Protein AF-A0A0P4WKD7-F1 (afdb_monomer_lite)

InterPro domains:
  IPR000698 Arrestin [PTHR11792] (2-119)
  IPR014752 Arrestin-like, C-terminal domain superfamily [G3DSA:2.60.40.640] (1-131)
  IPR014756 Immunoglobulin E-set [SSF81296] (16-134)

Foldseek 3Di:
DDPDDDDDDQWDDDDCPCPPQDPPHDDDDDDDIDRWLVSCLVPPDFAWPDDSQFPPITGDWADDDDPPDDLVPDDDDGDWDWDKDWDQPDDPPGIDIDIDTDTDDDPDPVPPDPPPPPDDDDDDDFDPVCVRNVNTDDDD

pLDDT: mean 85.8, std 13.16, range [45.22, 97.56]

Structure (mmCIF, N/CA/C/O backbone):
data_AF-A0A0P4WKD7-F1
#
_entry.id   AF-A0A0P4WKD7-F1
#
loop_
_atom_site.group_PDB
_atom_site.id
_atom_site.type_symbol
_atom_site.label_atom_id
_atom_site.label_alt_id
_atom_site.label_comp_id
_atom_site.label_asym_id
_atom_site.label_entity_id
_atom_site.label_seq_id
_atom_site.pdbx_PDB_ins_code
_atom_site.Cartn_x
_atom_site.Cartn_y
_atom_site.Cartn_z
_atom_site.occupancy
_atom_site.B_iso_or_equiv
_atom_site.auth_seq_id
_atom_site.auth_comp_id
_atom_site.auth_asym_id
_atom_site.auth_atom_id
_atom_site.pdbx_PDB_model_num
ATOM 1 N N . MET A 1 1 ? -20.086 18.790 1.381 1.00 47.69 1 MET A N 1
ATOM 2 C CA . MET A 1 1 ? -19.138 17.706 1.715 1.00 47.69 1 MET A CA 1
ATOM 3 C C . MET A 1 1 ? -17.869 17.948 0.919 1.00 47.69 1 MET A C 1
ATOM 5 O O . MET A 1 1 ? -17.944 17.968 -0.301 1.00 47.69 1 MET A O 1
ATOM 9 N N . THR A 1 2 ? -16.739 18.230 1.564 1.00 54.22 2 THR A N 1
ATOM 10 C CA . THR A 1 2 ? -15.458 18.396 0.860 1.00 54.22 2 THR A CA 1
ATOM 11 C C . THR A 1 2 ? -14.872 17.011 0.598 1.00 54.22 2 THR A C 1
ATOM 13 O O . THR A 1 2 ? -14.508 16.313 1.542 1.00 54.22 2 THR A O 1
ATOM 16 N N . ASN A 1 3 ? -14.826 16.589 -0.666 1.00 67.81 3 ASN A N 1
ATOM 17 C CA . ASN A 1 3 ? -14.134 15.366 -1.073 1.00 67.81 3 ASN A CA 1
ATOM 18 C C . ASN A 1 3 ? -12.623 15.654 -1.090 1.00 67.81 3 ASN A C 1
ATOM 20 O O . ASN A 1 3 ? -12.062 16.065 -2.103 1.00 67.81 3 ASN A O 1
ATOM 24 N N . SER A 1 4 ? -11.992 15.560 0.081 1.00 84.25 4 SER A N 1
ATOM 25 C CA . SER A 1 4 ? -10.557 15.800 0.239 1.00 84.25 4 SER A CA 1
ATOM 26 C C . SER A 1 4 ? -9.793 14.494 0.045 1.00 84.25 4 SER A C 1
ATOM 28 O O . SER A 1 4 ? -9.990 13.543 0.799 1.00 84.25 4 SER A O 1
ATOM 30 N N . HIS A 1 5 ? -8.897 14.456 -0.940 1.00 87.25 5 HIS A N 1
ATOM 31 C CA . HIS A 1 5 ? -8.050 13.299 -1.217 1.00 87.25 5 HIS A CA 1
ATOM 32 C C . HIS A 1 5 ? -6.649 13.494 -0.621 1.00 87.25 5 HIS A C 1
ATOM 34 O O . HIS A 1 5 ? -5.975 14.485 -0.909 1.00 87.25 5 HIS A O 1
ATOM 40 N N . PHE A 1 6 ? -6.188 12.530 0.178 1.00 91.06 6 PHE A N 1
ATOM 41 C CA . PHE A 1 6 ? -4.847 12.521 0.762 1.00 91.06 6 PHE A CA 1
ATOM 42 C C . PHE A 1 6 ? -4.062 11.322 0.233 1.00 91.06 6 PHE A C 1
ATOM 44 O O . PHE A 1 6 ? -4.519 10.189 0.328 1.00 91.06 6 PHE A O 1
ATOM 51 N N . SER A 1 7 ? -2.856 11.565 -0.284 1.00 93.81 7 SER A N 1
ATOM 52 C CA . SER A 1 7 ? -1.936 10.504 -0.701 1.00 93.81 7 SER A CA 1
ATOM 53 C C . SER A 1 7 ? -0.629 10.614 0.074 1.00 93.81 7 SER A C 1
ATOM 55 O O . SER A 1 7 ? -0.042 11.694 0.181 1.00 93.81 7 SER A O 1
ATOM 57 N N . ARG A 1 8 ? -0.184 9.495 0.652 1.00 95.12 8 ARG A N 1
ATOM 58 C CA . ARG A 1 8 ? 1.067 9.383 1.406 1.00 95.12 8 ARG A CA 1
ATOM 59 C C . ARG A 1 8 ? 1.758 8.077 1.036 1.00 95.12 8 ARG A C 1
ATOM 61 O O . ARG A 1 8 ? 1.156 7.012 1.071 1.00 95.12 8 ARG A O 1
ATOM 68 N N . VAL A 1 9 ? 3.046 8.162 0.725 1.00 95.62 9 VAL A N 1
ATOM 69 C CA . VAL A 1 9 ? 3.901 6.987 0.506 1.00 95.62 9 VAL A CA 1
ATOM 70 C C . VAL A 1 9 ? 4.111 6.302 1.845 1.00 95.62 9 VAL A C 1
ATOM 72 O O . VAL A 1 9 ? 4.760 6.915 2.671 1.00 95.62 9 VAL A O 1
ATOM 75 N N . VAL A 1 10 ? 3.600 5.097 2.093 1.00 96.38 10 VAL A N 1
ATOM 76 C CA . VAL A 1 10 ? 3.768 4.387 3.387 1.00 96.38 10 VAL A CA 1
ATOM 77 C C . VAL A 1 10 ? 5.016 3.497 3.448 1.00 96.38 10 VAL A C 1
ATOM 79 O O . VAL A 1 10 ? 5.457 3.116 4.527 1.00 96.38 10 VAL A O 1
ATOM 82 N N . SER A 1 11 ? 5.602 3.169 2.301 1.00 96.19 11 SER A N 1
ATOM 83 C CA . SER A 1 11 ? 6.862 2.435 2.181 1.00 96.19 11 SER A CA 1
ATOM 84 C C . SER A 1 11 ? 7.475 2.745 0.817 1.00 96.19 11 SER A C 1
ATOM 86 O O . SER A 1 11 ? 6.740 2.981 -0.144 1.00 96.19 11 SER A O 1
ATOM 88 N N . SER A 1 12 ? 8.800 2.791 0.733 1.00 95.81 12 SER A N 1
ATOM 89 C CA . SER A 1 12 ? 9.527 3.087 -0.503 1.00 95.81 12 SER A CA 1
ATOM 90 C C . SER A 1 12 ? 10.905 2.449 -0.481 1.00 95.81 12 SER A C 1
ATOM 92 O O . SER A 1 12 ? 11.537 2.375 0.571 1.00 95.81 12 SER A O 1
ATOM 94 N N . LEU A 1 13 ? 11.384 2.059 -1.655 1.00 95.94 13 LEU A N 1
ATOM 95 C CA . LEU A 1 13 ? 12.714 1.512 -1.868 1.00 95.94 13 LEU A CA 1
ATOM 96 C C . LEU A 1 13 ? 13.237 2.044 -3.203 1.00 95.94 13 LEU A C 1
ATOM 98 O O . LEU A 1 13 ? 12.498 2.079 -4.184 1.00 95.94 13 LEU A O 1
ATOM 102 N N . GLU A 1 14 ? 14.503 2.444 -3.232 1.00 94.50 14 GLU A N 1
ATOM 103 C CA . GLU A 1 14 ? 15.214 2.856 -4.443 1.00 94.50 14 GLU A CA 1
ATOM 104 C C . GLU A 1 14 ? 16.424 1.940 -4.635 1.00 94.50 14 GLU A C 1
ATOM 106 O O . GLU A 1 14 ? 17.048 1.500 -3.668 1.00 94.50 14 GLU A O 1
ATOM 111 N N . SER A 1 15 ? 16.772 1.639 -5.885 1.00 93.56 15 SER A N 1
ATOM 112 C CA . SER A 1 15 ? 17.987 0.898 -6.197 1.00 93.56 15 SER A CA 1
ATOM 1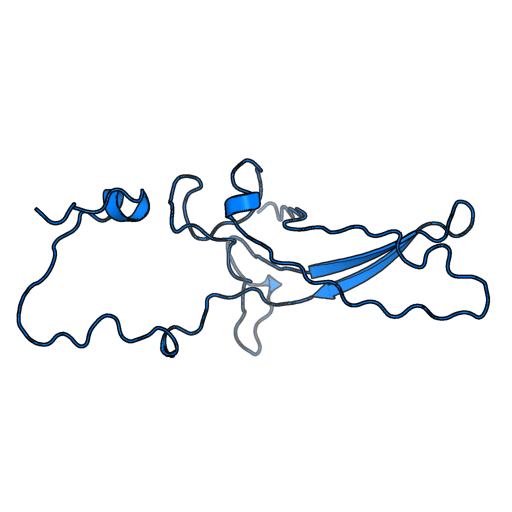13 C C . SER A 1 15 ? 18.604 1.371 -7.504 1.00 93.56 15 SER A C 1
ATOM 115 O O . SER A 1 15 ? 17.898 1.714 -8.448 1.00 93.56 15 SER A O 1
ATOM 117 N N . ARG A 1 16 ? 19.938 1.353 -7.549 1.00 92.94 16 ARG A N 1
ATOM 118 C CA . ARG A 1 16 ? 20.751 1.673 -8.733 1.00 92.94 16 ARG A CA 1
ATOM 119 C C . ARG A 1 16 ? 21.475 0.454 -9.306 1.00 92.94 16 ARG A C 1
ATOM 121 O O . ARG A 1 16 ? 22.270 0.581 -10.229 1.00 92.94 16 ARG A O 1
ATOM 128 N N . GLU A 1 17 ? 21.239 -0.719 -8.733 1.00 92.19 17 GLU A N 1
ATOM 129 C CA . GLU A 1 17 ? 21.862 -1.962 -9.180 1.00 92.19 17 GLU A CA 1
ATOM 130 C C . GLU A 1 17 ? 21.388 -2.317 -10.594 1.00 92.19 17 GLU A C 1
ATOM 132 O O . GLU A 1 17 ? 20.186 -2.327 -10.858 1.00 92.19 17 GLU A O 1
ATOM 137 N N . GLY A 1 18 ? 22.333 -2.606 -11.491 1.00 88.69 18 GLY A N 1
ATOM 138 C CA . GLY A 1 18 ? 22.045 -2.875 -12.902 1.00 88.69 18 GLY A CA 1
ATOM 139 C C . GLY A 1 18 ? 21.797 -1.623 -13.753 1.00 88.69 18 GLY A C 1
ATOM 140 O O . GLY A 1 18 ? 21.499 -1.757 -14.937 1.00 88.69 18 GLY A O 1
ATOM 141 N N . CYS A 1 19 ? 21.934 -0.417 -13.185 1.00 90.50 19 CYS A N 1
ATOM 142 C CA . CYS A 1 19 ? 21.814 0.843 -13.916 1.00 90.50 19 CYS A CA 1
ATOM 143 C C . CYS A 1 19 ? 23.196 1.438 -14.270 1.00 90.50 19 CYS A C 1
ATOM 145 O O . CYS A 1 19 ? 24.121 1.344 -13.461 1.00 90.50 19 CYS A O 1
ATOM 147 N N . PRO A 1 20 ? 23.332 2.120 -15.427 1.00 91.44 20 PRO A N 1
ATOM 148 C CA . PRO A 1 20 ? 22.293 2.341 -16.434 1.00 91.44 20 PRO A CA 1
ATOM 149 C C . PRO A 1 20 ? 22.021 1.085 -17.273 1.00 91.44 20 PRO A C 1
ATOM 151 O O . PRO A 1 20 ? 22.940 0.365 -17.659 1.00 91.44 20 PRO A O 1
ATOM 154 N N . VAL A 1 21 ? 20.749 0.852 -17.602 1.00 90.56 21 VAL A N 1
ATOM 155 C CA . VAL A 1 21 ? 20.376 -0.201 -18.554 1.00 90.56 21 VAL A CA 1
ATOM 156 C C . VAL A 1 21 ? 20.775 0.272 -19.952 1.00 90.56 21 VAL A C 1
ATOM 158 O O . VAL A 1 21 ? 20.284 1.289 -20.438 1.00 90.56 21 VAL A O 1
ATOM 161 N N . THR A 1 22 ? 21.720 -0.431 -20.575 1.00 90.62 22 THR A N 1
ATOM 162 C CA . THR A 1 22 ? 22.249 -0.074 -21.904 1.00 90.62 22 THR A CA 1
ATOM 163 C C . THR A 1 22 ? 21.193 -0.326 -22.991 1.00 90.62 22 THR A C 1
ATOM 165 O O . THR A 1 22 ? 20.417 -1.275 -22.855 1.00 90.62 22 THR A O 1
ATOM 168 N N . PRO A 1 23 ? 21.139 0.470 -24.080 1.00 90.19 23 PRO A N 1
ATOM 169 C CA . PRO A 1 23 ? 20.226 0.206 -25.190 1.00 90.19 23 PRO A CA 1
ATOM 170 C C . PRO A 1 23 ? 20.328 -1.240 -25.698 1.00 90.19 23 PRO A C 1
ATOM 172 O O . PRO A 1 23 ? 21.422 -1.738 -25.949 1.00 90.19 23 PRO A O 1
ATOM 175 N N . GLY A 1 24 ? 19.183 -1.914 -25.833 1.00 92.19 24 GLY A N 1
ATOM 176 C CA . GLY A 1 24 ? 19.104 -3.321 -26.249 1.00 92.19 24 GLY A CA 1
ATOM 177 C C . GLY A 1 24 ? 19.294 -4.352 -25.128 1.00 92.19 24 GLY A C 1
ATOM 178 O O . GLY A 1 24 ? 19.113 -5.541 -25.379 1.00 92.19 24 GLY A O 1
ATOM 179 N N . ALA A 1 25 ? 19.618 -3.932 -23.901 1.00 93.56 25 ALA A N 1
ATOM 180 C CA . ALA A 1 25 ? 19.675 -4.810 -22.734 1.00 93.56 25 ALA A CA 1
ATOM 181 C C . ALA A 1 25 ? 18.332 -4.862 -21.984 1.00 93.56 25 ALA A C 1
ATOM 183 O O . ALA A 1 25 ? 17.529 -3.934 -22.048 1.00 93.56 25 ALA A O 1
ATOM 184 N N . ASN A 1 26 ? 18.129 -5.935 -21.214 1.00 93.25 26 ASN A N 1
ATOM 185 C CA . ASN A 1 26 ? 16.979 -6.115 -20.327 1.00 93.25 26 ASN A CA 1
ATOM 186 C C . ASN A 1 26 ? 17.456 -6.247 -18.875 1.00 93.25 26 ASN A C 1
ATOM 188 O O . ASN A 1 26 ? 18.434 -6.944 -18.609 1.00 93.25 26 ASN A O 1
ATOM 192 N N . LEU A 1 27 ? 16.739 -5.631 -17.932 1.00 93.12 27 LEU A N 1
ATOM 193 C CA . LEU A 1 27 ? 16.959 -5.791 -16.492 1.00 93.12 27 LEU A CA 1
ATOM 194 C C . LEU A 1 27 ? 15.688 -6.352 -15.850 1.00 93.12 27 LEU A C 1
ATOM 196 O O . LEU A 1 27 ? 14.618 -5.765 -15.976 1.00 93.12 27 LEU A O 1
ATOM 200 N N . THR A 1 28 ? 15.811 -7.475 -15.143 1.00 94.81 28 THR A N 1
ATOM 201 C CA . THR A 1 28 ? 14.735 -8.045 -14.320 1.00 94.81 28 THR A CA 1
ATOM 202 C C . THR A 1 28 ? 15.178 -8.026 -12.868 1.00 94.81 28 THR A C 1
ATOM 204 O O . THR A 1 28 ? 16.242 -8.550 -12.543 1.00 94.81 28 THR A O 1
ATOM 207 N N . LYS A 1 29 ? 14.372 -7.419 -11.993 1.00 92.56 29 LYS A N 1
ATOM 208 C CA . LYS A 1 29 ? 14.677 -7.311 -10.568 1.00 92.56 29 LYS A CA 1
ATOM 209 C C . LYS A 1 29 ? 13.416 -7.435 -9.724 1.00 92.56 29 LYS A C 1
ATOM 211 O O . LYS A 1 29 ? 12.401 -6.811 -10.023 1.00 92.56 29 LYS A O 1
ATOM 216 N N . THR A 1 30 ? 13.520 -8.203 -8.646 1.00 95.31 30 THR A N 1
ATOM 217 C CA . THR A 1 30 ? 12.457 -8.361 -7.651 1.00 95.31 30 THR A CA 1
ATOM 218 C C . THR A 1 30 ? 12.727 -7.444 -6.467 1.00 95.31 30 THR A C 1
ATOM 220 O O . THR A 1 30 ? 13.834 -7.420 -5.930 1.00 95.31 30 THR A O 1
ATOM 223 N N . PHE A 1 31 ? 11.704 -6.708 -6.048 1.00 95.12 31 PHE A N 1
ATOM 224 C CA . PHE A 1 31 ? 11.741 -5.853 -4.868 1.00 95.12 31 PHE A CA 1
ATOM 225 C C . PHE A 1 31 ? 10.716 -6.337 -3.847 1.00 95.12 31 PHE A C 1
ATOM 227 O O . PHE A 1 31 ? 9.601 -6.701 -4.217 1.00 95.12 31 PHE A O 1
ATOM 234 N N . SER A 1 32 ? 11.081 -6.278 -2.568 1.00 95.50 32 SER A N 1
ATOM 235 C CA . SER A 1 32 ? 10.189 -6.597 -1.453 1.00 95.50 32 SER A CA 1
ATOM 236 C C . SER A 1 32 ? 9.947 -5.338 -0.631 1.00 95.50 32 SER A C 1
ATOM 238 O O . SER A 1 32 ? 10.892 -4.710 -0.156 1.00 95.50 32 SER A O 1
ATOM 240 N N . LEU A 1 33 ? 8.680 -4.966 -0.468 1.00 95.25 33 LEU A N 1
ATOM 241 C CA . LEU A 1 33 ? 8.247 -3.821 0.327 1.00 95.25 33 LEU A CA 1
ATOM 242 C C . LEU A 1 33 ? 7.226 -4.286 1.360 1.00 95.25 33 LEU A C 1
ATOM 244 O O . LEU A 1 33 ? 6.231 -4.914 1.005 1.00 95.25 33 LEU A O 1
ATOM 248 N N . THR A 1 34 ? 7.444 -3.908 2.617 1.00 95.00 34 THR A N 1
ATOM 249 C CA . THR A 1 34 ? 6.515 -4.200 3.714 1.00 95.00 34 THR A CA 1
ATOM 250 C C . THR A 1 34 ? 5.992 -2.881 4.283 1.00 95.00 34 THR A C 1
ATOM 252 O O . THR A 1 34 ? 6.737 -2.174 4.966 1.00 95.00 34 THR A O 1
ATOM 255 N N . PRO A 1 35 ? 4.748 -2.478 3.971 1.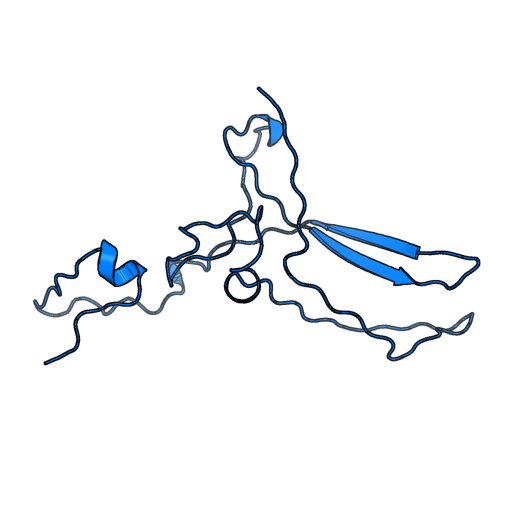00 95.38 35 PRO A N 1
ATOM 256 C CA . PRO A 1 35 ? 4.154 -1.275 4.541 1.00 95.38 35 PRO A CA 1
ATOM 257 C C . PRO A 1 35 ? 3.724 -1.543 5.989 1.00 95.38 35 PRO A C 1
ATOM 259 O O . PRO A 1 35 ? 2.855 -2.372 6.236 1.00 95.38 35 PRO A O 1
ATOM 262 N N . LEU A 1 36 ? 4.333 -0.842 6.949 1.00 93.94 36 LEU A N 1
ATOM 263 C CA . LEU A 1 36 ? 4.079 -1.019 8.384 1.00 93.94 36 LEU A CA 1
ATOM 264 C C . LEU A 1 36 ? 3.638 0.295 9.031 1.00 93.94 36 LEU A C 1
ATOM 266 O O . LEU A 1 36 ? 4.114 1.367 8.660 1.00 93.94 36 LEU A O 1
ATOM 270 N N . ALA A 1 37 ? 2.767 0.226 10.038 1.00 93.62 37 ALA A N 1
ATOM 271 C CA . ALA A 1 37 ? 2.405 1.408 10.824 1.00 93.62 37 ALA A CA 1
ATOM 272 C C . ALA A 1 37 ? 3.571 1.907 11.686 1.00 93.62 37 ALA A C 1
ATOM 274 O O . ALA A 1 37 ? 3.766 3.115 11.809 1.00 93.62 37 ALA A O 1
ATOM 275 N N . SER A 1 38 ? 4.400 0.993 12.204 1.00 91.44 38 SER A N 1
ATOM 276 C CA . SER A 1 38 ? 5.563 1.305 13.048 1.00 91.44 38 SER A CA 1
ATOM 277 C C . SER A 1 38 ? 6.555 2.261 12.379 1.00 91.44 38 SER A C 1
ATOM 279 O O . SER A 1 38 ? 7.061 3.181 13.018 1.00 91.44 38 SER A O 1
ATOM 281 N N . THR A 1 39 ? 6.774 2.123 11.070 1.00 91.31 39 THR A N 1
ATOM 282 C CA . THR A 1 39 ? 7.655 3.015 10.296 1.00 91.31 39 THR A CA 1
ATOM 283 C C . THR A 1 39 ? 7.001 4.355 9.939 1.00 91.31 39 THR A C 1
ATOM 285 O O . THR A 1 39 ? 7.664 5.257 9.427 1.00 91.31 39 THR A O 1
ATOM 288 N N . ASN A 1 40 ? 5.708 4.518 10.228 1.00 91.56 40 ASN A N 1
ATOM 289 C CA . ASN A 1 40 ? 4.892 5.667 9.846 1.00 91.56 40 ASN A CA 1
ATOM 290 C C . ASN A 1 40 ? 4.312 6.455 11.036 1.00 91.56 40 ASN A C 1
ATOM 292 O O . ASN A 1 40 ? 3.658 7.469 10.808 1.00 91.56 40 ASN A O 1
ATOM 296 N N . GLN A 1 41 ? 4.598 6.074 12.286 1.00 86.25 41 GLN A N 1
ATOM 297 C CA . GLN A 1 41 ? 4.012 6.682 13.498 1.00 86.25 41 GLN A CA 1
ATOM 298 C C . GLN A 1 41 ? 4.200 8.205 13.604 1.00 86.25 41 GLN A C 1
ATOM 300 O O . GLN A 1 41 ? 3.339 8.913 14.115 1.00 86.25 41 GLN A O 1
ATOM 305 N N . LYS A 1 42 ? 5.323 8.735 13.103 1.00 85.81 42 LYS A N 1
ATOM 306 C CA . LYS A 1 42 ? 5.645 10.176 13.163 1.00 85.81 42 LYS A CA 1
ATOM 307 C C . LYS A 1 42 ? 5.044 10.988 12.011 1.00 85.81 42 LYS A C 1
ATOM 309 O O . LYS A 1 42 ? 5.315 12.182 11.894 1.00 85.81 42 LYS A O 1
ATOM 314 N N . ARG A 1 43 ? 4.294 10.353 11.107 1.00 88.81 43 ARG A N 1
ATOM 315 C CA . ARG A 1 43 ? 3.807 10.978 9.877 1.00 88.81 43 ARG A CA 1
ATOM 316 C C . ARG A 1 43 ? 2.314 11.239 9.960 1.00 88.81 43 ARG A C 1
ATOM 318 O O . ARG A 1 43 ? 1.513 10.345 10.191 1.00 88.81 43 ARG A O 1
ATOM 325 N N . PHE A 1 44 ? 1.946 12.484 9.693 1.00 89.81 44 PHE A N 1
ATOM 326 C CA . PHE A 1 44 ? 0.555 12.918 9.692 1.00 89.81 44 PHE A CA 1
ATOM 327 C C . PHE A 1 44 ? -0.162 12.563 8.384 1.00 89.81 44 PHE A C 1
ATOM 329 O O . PHE A 1 44 ? 0.456 12.505 7.316 1.00 89.81 44 PHE A O 1
ATOM 336 N N . GLY A 1 45 ? -1.485 12.401 8.466 1.00 90.88 45 GLY A N 1
ATOM 337 C CA . GLY A 1 45 ? -2.349 12.182 7.302 1.00 90.88 45 GLY A CA 1
ATOM 338 C C . GLY A 1 45 ? -2.251 10.779 6.700 1.00 90.88 45 GLY A C 1
ATOM 339 O O . GLY A 1 45 ? -2.497 10.619 5.508 1.00 90.88 45 GLY A O 1
ATOM 340 N N . ILE A 1 46 ? -1.855 9.786 7.499 1.00 94.38 46 ILE A N 1
ATOM 341 C CA . ILE A 1 46 ? -1.907 8.363 7.150 1.00 94.38 46 ILE A CA 1
ATOM 342 C C . ILE A 1 46 ? -3.092 7.751 7.895 1.00 94.38 46 ILE A C 1
ATOM 344 O O . ILE A 1 46 ? -3.252 7.981 9.092 1.00 94.38 46 ILE A O 1
ATOM 348 N N . ALA A 1 47 ? -3.927 6.998 7.183 1.00 95.31 47 ALA A N 1
ATOM 349 C CA . ALA A 1 47 ? -5.054 6.304 7.787 1.00 95.31 47 ALA A CA 1
ATOM 350 C C . ALA A 1 47 ? -4.562 5.094 8.599 1.00 95.31 47 ALA A C 1
ATOM 352 O O . ALA A 1 47 ? -3.822 4.254 8.077 1.00 95.31 47 ALA A O 1
ATOM 353 N N . LEU A 1 48 ? -4.996 5.015 9.856 1.00 95.94 48 LEU A N 1
ATOM 354 C CA . LEU A 1 48 ? -4.754 3.906 10.782 1.00 95.94 48 LEU A CA 1
ATOM 355 C C . LEU A 1 48 ? -6.092 3.265 11.174 1.00 95.94 48 LEU A C 1
ATOM 357 O O . LEU A 1 48 ? -7.139 3.905 11.060 1.00 95.94 48 LEU A O 1
ATOM 361 N N . ASP A 1 49 ? -6.061 2.017 11.629 1.00 94.31 49 ASP A N 1
ATOM 362 C CA . ASP A 1 49 ? -7.224 1.319 12.204 1.00 94.31 49 ASP A CA 1
ATOM 363 C C . ASP A 1 49 ? -7.398 1.549 13.722 1.00 94.31 49 ASP A C 1
ATOM 365 O O . ASP A 1 49 ? -8.443 1.215 14.283 1.00 94.31 49 ASP A O 1
ATOM 369 N N . GLY A 1 50 ? -6.405 2.165 14.368 1.00 92.75 50 GLY A N 1
ATOM 370 C CA . GLY A 1 50 ? -6.385 2.531 15.782 1.00 92.75 50 GLY A CA 1
ATOM 371 C C . GLY A 1 50 ? -5.851 3.946 16.015 1.00 92.75 50 GLY A C 1
ATOM 372 O O . GLY A 1 50 ? -5.691 4.743 15.084 1.00 92.75 50 GLY A O 1
ATOM 373 N N . GLN A 1 51 ? -5.582 4.291 17.275 1.00 90.38 51 GLN A N 1
ATOM 374 C CA . GLN A 1 51 ? -4.965 5.577 17.606 1.00 90.38 51 GLN A CA 1
ATOM 375 C C . GLN A 1 51 ? -3.448 5.514 17.409 1.00 90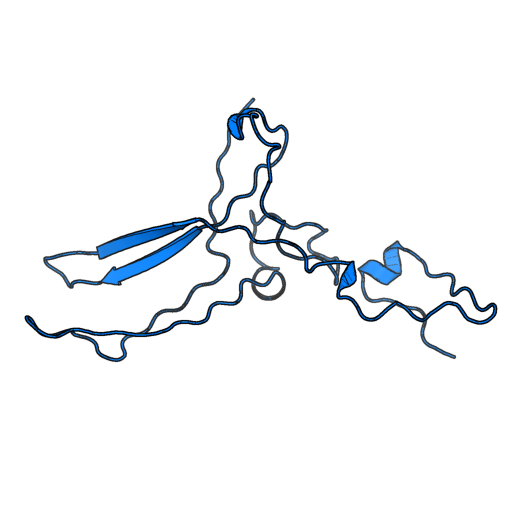.38 51 GLN A C 1
ATOM 377 O O . GLN A 1 51 ? -2.830 4.474 17.581 1.00 90.38 51 GLN A O 1
ATOM 382 N N . VAL A 1 52 ? -2.814 6.657 17.130 1.00 89.50 52 VAL A N 1
ATOM 383 C CA . VAL A 1 52 ? -1.349 6.741 16.927 1.00 89.50 52 VAL A CA 1
ATOM 384 C C . VAL A 1 52 ? -0.545 6.220 18.131 1.00 89.50 52 VAL A C 1
ATOM 386 O O . VAL A 1 52 ? 0.589 5.782 17.967 1.00 89.50 52 VAL A O 1
ATOM 389 N N . LYS A 1 53 ? -1.121 6.285 19.337 1.00 87.56 53 LYS A N 1
ATOM 390 C CA . LYS A 1 53 ? -0.508 5.818 20.590 1.00 87.56 53 LYS A CA 1
ATOM 391 C C . LYS A 1 53 ? -0.798 4.351 20.922 1.00 87.56 53 LYS A C 1
ATOM 393 O O . LYS A 1 53 ? -0.228 3.852 21.887 1.00 87.56 53 LYS A O 1
ATOM 398 N N . ASP A 1 54 ? -1.714 3.713 20.199 1.00 89.50 54 ASP A N 1
ATOM 399 C CA . ASP A 1 54 ? -2.075 2.323 20.453 1.00 89.50 54 ASP A CA 1
ATOM 400 C C . ASP A 1 54 ? -0.952 1.430 19.896 1.00 89.50 54 ASP A C 1
ATOM 402 O O . ASP A 1 54 ? -0.474 1.631 18.777 1.00 89.50 54 ASP A O 1
ATOM 406 N N . GLN A 1 55 ? -0.494 0.462 20.689 1.00 87.81 55 GLN A N 1
ATOM 407 C CA . GLN A 1 55 ? 0.588 -0.452 20.317 1.00 87.81 55 GLN A CA 1
ATOM 408 C C . GLN A 1 55 ? 0.155 -1.412 19.200 1.00 87.81 55 GLN A C 1
ATOM 410 O O . GLN A 1 55 ? 0.974 -1.810 18.371 1.00 87.81 55 GLN A O 1
ATOM 415 N N . ASP A 1 56 ? -1.128 -1.768 19.177 1.00 88.00 56 ASP A N 1
ATOM 416 C CA . ASP A 1 56 ? -1.752 -2.667 18.211 1.00 88.00 56 ASP A CA 1
ATOM 417 C C . ASP A 1 56 ? -2.275 -1.951 16.954 1.00 88.00 56 ASP A C 1
ATOM 419 O O . ASP A 1 56 ? -2.803 -2.614 16.059 1.00 88.00 56 ASP A O 1
ATOM 423 N N . ALA A 1 57 ? -2.098 -0.628 16.841 1.00 92.50 57 ALA A N 1
ATOM 424 C CA . ALA A 1 57 ? -2.517 0.123 15.662 1.00 92.50 57 ALA A CA 1
ATOM 425 C C . ALA A 1 57 ? -1.687 -0.231 14.419 1.00 92.50 57 ALA A C 1
ATOM 427 O O . ALA A 1 57 ? -0.453 -0.174 14.405 1.00 92.50 57 ALA A O 1
ATOM 428 N N . ASN A 1 58 ? -2.390 -0.500 13.323 1.00 95.44 58 ASN A N 1
ATOM 429 C CA . ASN A 1 58 ? -1.847 -0.773 12.004 1.00 95.44 58 ASN A CA 1
ATOM 430 C C . ASN A 1 58 ? -2.299 0.277 10.979 1.00 95.44 58 ASN A C 1
ATOM 432 O O . ASN A 1 58 ? -3.057 1.208 11.257 1.00 95.44 58 ASN A O 1
ATOM 436 N N . LEU A 1 59 ? -1.790 0.139 9.752 1.00 96.94 59 LEU A N 1
ATOM 437 C CA . LEU A 1 59 ? -2.311 0.887 8.614 1.00 96.94 59 LEU A CA 1
ATOM 438 C C . LEU A 1 59 ? -3.762 0.459 8.374 1.00 96.94 59 LEU A C 1
ATOM 440 O O . LEU A 1 59 ? -4.071 -0.732 8.420 1.00 96.94 59 LEU A O 1
ATOM 444 N N . ALA A 1 60 ? -4.638 1.418 8.083 1.00 96.94 60 ALA A N 1
ATOM 445 C CA . ALA A 1 60 ? -6.033 1.112 7.803 1.00 96.94 60 ALA A CA 1
ATOM 446 C C . ALA A 1 60 ? -6.151 0.106 6.645 1.00 96.94 60 ALA A C 1
ATOM 448 O O . ALA A 1 60 ? -5.494 0.233 5.613 1.00 96.94 60 ALA A O 1
ATOM 449 N N . SER A 1 61 ? -7.014 -0.897 6.792 1.00 96.44 61 SER A N 1
ATOM 450 C CA . SER A 1 61 ? -7.294 -1.820 5.690 1.00 96.44 61 SER A CA 1
ATOM 451 C C . SER A 1 61 ? -7.947 -1.087 4.513 1.00 96.44 61 SER A C 1
ATOM 453 O O . SER A 1 61 ? -8.590 -0.049 4.667 1.00 96.44 61 SER A O 1
ATOM 455 N N . SER A 1 62 ? -7.792 -1.641 3.315 1.00 95.75 62 SER A N 1
ATOM 456 C CA . SER A 1 62 ? -8.421 -1.098 2.114 1.00 95.75 62 SER A CA 1
ATOM 457 C C . SER A 1 62 ? -9.937 -1.151 2.233 1.00 95.75 62 SER A C 1
ATOM 459 O O . SER A 1 62 ? -10.498 -2.181 2.601 1.00 95.75 62 SER A O 1
ATOM 461 N N . THR A 1 63 ? -10.620 -0.083 1.832 1.00 93.94 63 THR A N 1
ATOM 462 C CA . THR A 1 63 ? -12.080 -0.091 1.774 1.00 93.94 63 THR A CA 1
ATOM 463 C C . THR A 1 63 ? -12.532 -1.079 0.695 1.00 93.94 63 THR A C 1
ATOM 465 O O . THR A 1 63 ? -12.085 -1.033 -0.462 1.00 93.94 63 THR A O 1
ATOM 468 N N . VAL A 1 64 ? -13.403 -2.008 1.085 1.00 91.12 64 VAL A N 1
ATOM 469 C CA . VAL A 1 64 ? -14.037 -2.986 0.198 1.00 91.12 64 VAL A CA 1
ATOM 470 C C . VAL A 1 64 ? -15.512 -2.636 0.101 1.00 91.12 64 VAL A C 1
ATOM 472 O O . VAL A 1 64 ? -16.172 -2.399 1.109 1.00 91.12 64 VAL A O 1
ATOM 475 N N . VAL A 1 65 ? -16.023 -2.588 -1.123 1.00 87.25 65 VAL A N 1
ATOM 476 C CA . VAL A 1 65 ? -17.428 -2.301 -1.405 1.00 87.25 65 VAL A CA 1
ATOM 477 C C . VAL A 1 65 ? -18.085 -3.581 -1.902 1.00 87.25 65 VAL A C 1
ATOM 479 O O . VAL A 1 65 ? -17.465 -4.356 -2.630 1.00 87.25 65 VAL A O 1
ATOM 482 N N . ALA A 1 66 ? -19.316 -3.832 -1.452 1.00 85.56 66 ALA A N 1
ATOM 483 C CA . ALA A 1 66 ? -20.059 -5.028 -1.830 1.00 85.56 66 ALA A CA 1
ATOM 484 C C . ALA A 1 66 ? -20.232 -5.116 -3.354 1.00 85.56 66 ALA A C 1
ATOM 486 O O . ALA A 1 66 ? -20.330 -4.095 -4.040 1.00 85.56 66 ALA A O 1
ATOM 487 N N . ALA A 1 67 ? -20.305 -6.343 -3.871 1.00 84.69 67 ALA A N 1
ATOM 488 C CA . ALA A 1 67 ? -20.513 -6.582 -5.292 1.00 84.69 67 ALA A CA 1
ATOM 489 C C . ALA A 1 67 ? -21.745 -5.815 -5.809 1.00 84.69 67 ALA A C 1
ATOM 491 O O . ALA A 1 67 ? -22.793 -5.790 -5.164 1.00 84.69 67 ALA A O 1
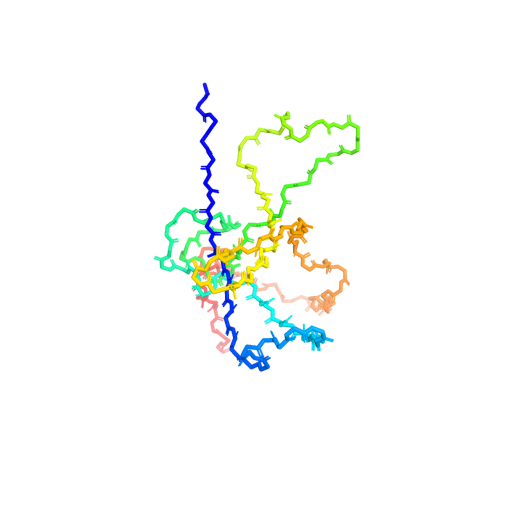ATOM 492 N N . GLY A 1 68 ? -21.598 -5.165 -6.966 1.00 83.50 68 GLY A N 1
ATOM 493 C CA . GLY A 1 68 ? -22.664 -4.375 -7.588 1.00 83.50 68 GLY A CA 1
ATOM 494 C C . GLY A 1 68 ? -22.881 -2.977 -6.998 1.00 83.50 68 GLY A C 1
ATOM 495 O O . GLY A 1 68 ? -23.756 -2.266 -7.482 1.00 83.50 68 GLY A O 1
ATOM 496 N N . LYS A 1 69 ? -22.101 -2.553 -5.993 1.00 86.88 69 LYS A N 1
ATOM 497 C CA . LYS A 1 69 ? -22.144 -1.181 -5.460 1.00 86.88 69 LYS A CA 1
ATOM 498 C C . LYS A 1 69 ? -20.957 -0.349 -5.944 1.00 86.88 69 LYS A C 1
ATOM 500 O O . LYS A 1 69 ? -19.854 -0.866 -6.123 1.00 86.88 69 LYS A O 1
ATOM 505 N N . ASN A 1 70 ? -21.180 0.949 -6.139 1.00 83.19 70 ASN A N 1
ATOM 506 C CA . ASN A 1 70 ? -20.137 1.874 -6.565 1.00 83.19 70 ASN A CA 1
ATOM 507 C C . ASN A 1 70 ? -19.253 2.249 -5.359 1.00 83.19 70 ASN A C 1
ATOM 509 O O . ASN A 1 70 ? -19.787 2.661 -4.329 1.00 83.19 70 ASN A O 1
ATOM 513 N N . PRO A 1 71 ? -17.913 2.140 -5.439 1.00 77.25 71 PRO A N 1
ATOM 514 C CA . PRO A 1 71 ? -17.028 2.576 -4.357 1.00 77.25 71 PRO A CA 1
ATOM 515 C C . PRO A 1 71 ? -17.156 4.065 -4.025 1.00 77.25 71 PRO A C 1
ATOM 517 O O . PRO A 1 71 ? -16.880 4.452 -2.894 1.00 77.25 71 PRO A O 1
ATOM 520 N N . ASN A 1 72 ? -17.621 4.879 -4.975 1.00 79.75 72 ASN A N 1
ATOM 521 C CA . ASN A 1 72 ? -17.888 6.298 -4.750 1.00 79.75 72 ASN A CA 1
ATOM 522 C C . ASN A 1 72 ? -19.109 6.558 -3.851 1.00 79.75 72 ASN A C 1
ATOM 524 O O . ASN A 1 72 ? -19.238 7.661 -3.327 1.00 79.75 72 ASN A O 1
ATOM 528 N N . ASP A 1 73 ? -19.964 5.554 -3.636 1.00 85.12 73 ASP A N 1
ATOM 529 C CA . ASP A 1 73 ? -21.116 5.648 -2.730 1.00 85.12 73 ASP A CA 1
ATOM 530 C C . ASP A 1 73 ? -20.728 5.309 -1.278 1.00 85.12 73 ASP A C 1
ATOM 532 O O . ASP A 1 73 ? -21.563 5.362 -0.372 1.00 85.12 73 ASP A O 1
ATOM 536 N N . ALA A 1 74 ? -19.468 4.924 -1.037 1.00 83.81 74 ALA A N 1
ATOM 537 C CA . ALA A 1 74 ? -18.973 4.673 0.307 1.00 83.81 74 ALA A CA 1
ATOM 538 C C . ALA A 1 74 ? -18.924 5.981 1.114 1.00 83.81 74 ALA A C 1
ATOM 540 O O . ALA A 1 74 ? -18.439 7.012 0.647 1.00 83.81 74 ALA A O 1
ATOM 541 N N . LEU A 1 75 ? -19.410 5.926 2.354 1.00 84.25 75 LEU A N 1
ATOM 542 C CA . LEU A 1 75 ? -19.389 7.053 3.285 1.00 84.25 75 LEU A CA 1
ATOM 543 C C . LEU A 1 75 ? -18.194 6.943 4.241 1.00 84.25 75 LEU A C 1
ATOM 545 O O . LEU A 1 75 ? -17.757 5.846 4.586 1.00 84.25 75 LEU A O 1
ATOM 549 N N . GLY A 1 76 ? -17.706 8.090 4.714 1.00 90.25 76 GLY A N 1
ATOM 550 C CA . GLY A 1 76 ? -16.586 8.170 5.652 1.00 90.25 76 GLY A CA 1
ATOM 551 C C . GLY A 1 76 ? -15.229 8.272 4.955 1.00 90.25 76 GLY A C 1
ATOM 552 O O . GLY A 1 76 ? -15.091 8.967 3.950 1.00 90.25 76 GLY A O 1
ATOM 553 N N . ILE A 1 77 ? -14.212 7.624 5.527 1.00 91.69 77 ILE A N 1
ATOM 554 C CA . ILE A 1 77 ? -12.847 7.627 4.989 1.00 91.69 77 ILE A CA 1
ATOM 555 C C . ILE A 1 77 ? -12.685 6.425 4.060 1.00 91.69 77 ILE A C 1
ATOM 557 O O . ILE A 1 77 ? -12.788 5.277 4.492 1.00 91.69 77 ILE A O 1
ATOM 561 N N . ILE A 1 78 ? -12.404 6.699 2.788 1.00 92.44 78 ILE A N 1
ATOM 562 C CA . ILE A 1 78 ? -12.126 5.675 1.781 1.00 92.44 78 ILE A CA 1
ATOM 563 C C . ILE A 1 78 ? -10.611 5.501 1.681 1.00 92.44 78 ILE A C 1
ATOM 565 O O . ILE A 1 78 ? -9.888 6.452 1.387 1.00 92.44 78 ILE A O 1
ATOM 569 N N . VAL A 1 79 ? -10.131 4.283 1.923 1.00 94.69 79 VAL A N 1
ATOM 570 C CA . VAL A 1 79 ? -8.705 3.943 1.920 1.00 94.69 79 VAL A CA 1
ATOM 571 C C . VAL A 1 79 ? -8.401 3.019 0.745 1.00 94.69 79 VAL A C 1
ATOM 573 O O . VAL A 1 79 ? -9.011 1.959 0.581 1.00 94.69 79 VAL A O 1
ATOM 576 N N . SER A 1 80 ? -7.421 3.403 -0.068 1.00 94.75 80 SER A N 1
ATOM 577 C CA . SER A 1 80 ? -6.926 2.622 -1.203 1.00 94.75 80 SER A CA 1
ATOM 578 C C . SER A 1 80 ? -5.405 2.645 -1.251 1.00 94.75 80 SER A C 1
ATOM 580 O O . SER A 1 80 ? -4.797 3.676 -0.966 1.00 94.75 80 SER A O 1
ATOM 582 N N . TYR A 1 81 ? -4.803 1.534 -1.673 1.00 96.88 81 TYR A N 1
ATOM 583 C CA . TYR A 1 81 ? -3.358 1.405 -1.827 1.00 96.88 81 TYR A CA 1
ATOM 584 C C . TYR A 1 81 ? -2.976 1.160 -3.287 1.00 96.88 81 TYR A C 1
ATOM 586 O O . TYR A 1 81 ? -3.662 0.448 -4.023 1.00 96.88 81 TYR A O 1
ATOM 594 N N . SER A 1 82 ? -1.846 1.735 -3.686 1.00 97.06 82 SER A N 1
ATOM 595 C CA . SER A 1 82 ? -1.222 1.526 -4.990 1.00 97.06 82 SER A CA 1
ATOM 596 C C . SER A 1 82 ? 0.282 1.362 -4.819 1.00 97.06 82 SER A C 1
ATOM 598 O O . SER A 1 82 ? 0.923 2.164 -4.136 1.00 97.06 82 SER A O 1
ATOM 600 N N . LEU A 1 83 ? 0.853 0.347 -5.459 1.00 97.56 83 LEU A N 1
ATOM 601 C CA . LEU A 1 83 ? 2.291 0.216 -5.624 1.00 97.56 83 LEU A CA 1
ATOM 602 C C . LEU A 1 83 ? 2.710 1.058 -6.828 1.00 97.56 83 LEU A C 1
ATOM 604 O O . LEU A 1 83 ? 2.256 0.800 -7.938 1.00 97.56 83 LEU A O 1
ATOM 608 N N . ARG A 1 84 ? 3.580 2.043 -6.609 1.00 97.38 84 ARG A N 1
ATOM 609 C CA . ARG A 1 84 ? 4.116 2.898 -7.670 1.00 97.38 84 ARG A CA 1
ATOM 610 C C . ARG A 1 84 ? 5.543 2.489 -8.007 1.00 97.38 84 ARG A C 1
ATOM 612 O O . ARG A 1 84 ? 6.418 2.577 -7.148 1.00 97.38 84 ARG A O 1
ATOM 619 N N . VAL A 1 85 ? 5.785 2.102 -9.254 1.00 96.56 85 VAL A N 1
ATOM 620 C CA . VAL A 1 85 ? 7.122 1.830 -9.795 1.00 96.56 85 VAL A CA 1
ATOM 621 C C . VAL A 1 85 ? 7.569 3.037 -10.608 1.00 96.56 85 VAL A C 1
ATOM 623 O O . VAL A 1 85 ? 6.836 3.505 -11.477 1.00 96.56 85 VAL A O 1
ATOM 626 N N . LYS A 1 86 ? 8.765 3.546 -10.308 1.00 95.56 86 LYS A N 1
ATOM 627 C CA . LYS A 1 86 ? 9.370 4.703 -10.972 1.00 95.56 86 LYS A CA 1
ATOM 628 C C . LYS A 1 86 ? 10.710 4.298 -11.564 1.00 95.56 86 LYS A C 1
ATOM 630 O O . LYS A 1 86 ? 11.569 3.798 -10.841 1.00 95.56 86 LYS A O 1
ATOM 635 N N . LEU A 1 87 ? 10.885 4.529 -12.858 1.00 93.81 87 LEU A N 1
ATOM 636 C CA . LEU A 1 87 ? 12.147 4.346 -13.561 1.00 93.81 87 LEU A CA 1
ATOM 637 C C . LEU A 1 87 ? 12.672 5.713 -13.997 1.00 93.81 87 LEU A C 1
ATOM 639 O O . LEU A 1 87 ? 11.990 6.450 -14.703 1.00 93.81 87 LEU A O 1
ATOM 643 N N . ASN A 1 88 ? 13.894 6.041 -13.584 1.00 92.38 88 ASN A N 1
ATOM 644 C CA . ASN A 1 88 ? 14.581 7.244 -14.037 1.00 92.38 88 ASN A CA 1
ATOM 645 C C . ASN A 1 88 ? 15.357 6.930 -15.324 1.00 92.38 88 ASN A C 1
ATOM 647 O O . ASN A 1 88 ? 16.345 6.198 -15.292 1.00 92.38 88 ASN A O 1
ATOM 651 N N . CYS A 1 89 ? 14.909 7.493 -16.445 1.00 89.94 89 CYS A N 1
ATOM 652 C CA . CYS A 1 89 ? 15.466 7.275 -17.779 1.00 89.94 89 CYS A CA 1
ATOM 653 C C . CYS A 1 89 ? 16.495 8.355 -18.178 1.00 89.94 89 CYS A C 1
ATOM 655 O O . CYS A 1 89 ? 16.826 8.506 -19.355 1.00 89.94 89 CYS A O 1
ATOM 657 N N . GLY A 1 90 ? 17.021 9.110 -17.208 1.00 85.81 90 GLY A N 1
ATOM 658 C CA . GLY A 1 90 ? 18.023 10.151 -17.423 1.00 85.81 90 GLY A CA 1
ATOM 659 C C . GLY A 1 90 ? 17.436 11.502 -17.842 1.00 85.81 90 GLY A C 1
ATOM 660 O O . GLY A 1 90 ? 16.225 11.703 -17.895 1.00 85.81 90 GLY A O 1
ATOM 661 N N . ALA A 1 91 ? 18.323 12.457 -18.138 1.00 83.00 91 ALA A N 1
ATOM 662 C CA . ALA A 1 91 ? 17.961 13.869 -18.300 1.00 83.00 91 ALA A CA 1
ATOM 663 C C . ALA A 1 91 ? 17.023 14.161 -19.485 1.00 83.00 91 ALA A C 1
ATOM 665 O O . ALA A 1 91 ? 16.261 15.120 -19.430 1.00 83.00 91 ALA A O 1
ATOM 666 N N . ILE A 1 92 ? 17.083 13.353 -20.548 1.00 85.00 92 ILE A N 1
ATOM 667 C CA . ILE A 1 92 ? 16.321 13.597 -21.784 1.00 85.00 92 ILE A CA 1
ATOM 668 C C . ILE A 1 92 ? 14.968 12.880 -21.751 1.00 85.00 92 ILE A C 1
ATOM 670 O O . ILE A 1 92 ? 13.956 13.462 -22.127 1.00 85.00 92 ILE A O 1
ATOM 674 N N . ALA A 1 93 ? 14.941 11.621 -21.304 1.00 86.88 93 ALA A N 1
ATOM 675 C CA . ALA A 1 93 ? 13.735 10.792 -21.337 1.00 86.88 93 ALA A CA 1
ATOM 676 C C . ALA A 1 93 ? 12.864 10.912 -20.070 1.00 86.88 93 ALA A C 1
ATOM 678 O O . ALA A 1 93 ? 11.725 10.452 -20.075 1.00 86.88 93 ALA A O 1
ATOM 679 N N . GLY A 1 94 ? 13.366 11.538 -19.001 1.00 90.19 94 GLY A N 1
ATOM 680 C CA . GLY A 1 94 ? 12.595 11.814 -17.789 1.00 90.19 94 GLY A CA 1
ATOM 681 C C . GLY A 1 94 ? 12.300 10.573 -16.939 1.00 90.19 94 GLY A C 1
ATOM 682 O O . GLY A 1 94 ? 13.140 9.684 -16.799 1.00 90.19 94 GLY A O 1
ATOM 683 N N . GLU A 1 95 ? 11.115 10.537 -16.324 1.00 93.69 95 GLU A N 1
ATOM 684 C CA . GLU A 1 95 ? 10.665 9.461 -15.431 1.00 93.69 95 GLU A CA 1
ATOM 685 C C . GLU A 1 95 ? 9.527 8.665 -16.086 1.00 93.69 95 GLU A C 1
ATOM 687 O O . GLU A 1 95 ? 8.543 9.243 -16.548 1.00 93.69 95 GLU A O 1
ATOM 692 N N . LEU A 1 96 ? 9.636 7.336 -16.080 1.00 93.88 96 LEU A N 1
ATOM 693 C CA . LEU A 1 96 ? 8.537 6.431 -16.407 1.00 93.88 96 LEU A CA 1
ATOM 694 C C . LEU A 1 96 ? 7.892 5.936 -15.111 1.00 93.88 96 LEU A C 1
ATOM 696 O O . LEU A 1 96 ? 8.585 5.472 -14.206 1.00 93.88 96 LEU A O 1
ATOM 700 N N . VAL A 1 97 ? 6.564 6.014 -15.029 1.00 96.31 97 VAL A N 1
ATOM 701 C CA . VAL A 1 97 ? 5.800 5.654 -13.827 1.00 96.31 97 VAL A CA 1
ATOM 702 C C . VAL A 1 97 ? 4.711 4.647 -14.171 1.00 96.31 97 VAL A C 1
ATOM 704 O O . VAL A 1 97 ? 3.987 4.828 -15.148 1.00 96.31 97 VAL A O 1
ATOM 707 N N . ALA A 1 98 ? 4.565 3.617 -13.340 1.00 97.12 98 ALA A N 1
ATOM 708 C CA . ALA A 1 98 ? 3.459 2.668 -13.394 1.00 97.12 98 ALA A CA 1
ATOM 709 C C . ALA A 1 98 ? 2.863 2.463 -11.996 1.00 97.12 98 ALA A C 1
ATOM 711 O O . ALA A 1 98 ? 3.604 2.300 -11.026 1.00 97.12 98 ALA A O 1
ATOM 712 N N . ASP A 1 99 ? 1.534 2.448 -11.905 1.00 97.31 99 ASP A N 1
ATOM 713 C CA . ASP A 1 99 ? 0.795 2.212 -10.663 1.00 97.31 99 ASP A CA 1
ATOM 714 C C . ASP A 1 99 ? 0.050 0.872 -10.735 1.00 97.31 99 ASP A C 1
ATOM 716 O O . ASP A 1 99 ? -0.676 0.601 -11.690 1.00 97.31 99 ASP A O 1
ATOM 720 N N . LEU A 1 100 ? 0.204 0.047 -9.701 1.00 97.25 100 LEU A N 1
ATOM 721 C CA . LEU A 1 100 ? -0.496 -1.223 -9.531 1.00 97.25 100 LEU A CA 1
ATOM 722 C C . LEU A 1 100 ? -1.379 -1.155 -8.272 1.00 97.25 100 LEU A C 1
ATOM 724 O O . LEU A 1 100 ? -0.845 -1.123 -7.158 1.00 97.25 100 LEU A O 1
ATOM 728 N N . PRO A 1 101 ? -2.717 -1.120 -8.400 1.00 95.88 101 PRO A N 1
ATOM 729 C CA . PRO A 1 101 ? -3.608 -1.130 -7.245 1.00 95.88 101 PRO A CA 1
ATOM 730 C C . PRO A 1 101 ? -3.592 -2.493 -6.542 1.00 95.88 101 PRO A C 1
ATOM 732 O O . PRO A 1 101 ? -3.569 -3.538 -7.190 1.00 95.88 101 PRO A O 1
ATOM 735 N N . PHE A 1 102 ? -3.660 -2.486 -5.211 1.00 96.25 102 PHE A N 1
ATOM 736 C CA . PHE A 1 102 ? -3.777 -3.706 -4.407 1.00 96.25 102 PHE A CA 1
ATOM 737 C C . PHE A 1 102 ? -4.636 -3.476 -3.157 1.00 96.25 102 PHE A C 1
ATOM 739 O O . PHE A 1 102 ? -4.964 -2.341 -2.805 1.00 96.25 102 PHE A O 1
ATOM 746 N N . LYS A 1 103 ? -5.026 -4.567 -2.488 1.00 95.75 103 LYS A N 1
ATOM 747 C CA . LYS A 1 103 ? -5.780 -4.527 -1.231 1.00 95.75 103 LYS A CA 1
ATOM 748 C C . LYS A 1 103 ? -4.879 -4.942 -0.070 1.00 95.75 103 LYS A C 1
ATOM 750 O O . LYS A 1 103 ? -4.415 -6.074 -0.021 1.00 95.75 103 LYS A O 1
ATOM 755 N N . LEU A 1 104 ? -4.647 -4.016 0.854 1.00 96.94 104 LEU A N 1
ATOM 756 C CA . LEU A 1 104 ? -4.058 -4.290 2.163 1.00 96.94 104 LEU A CA 1
ATOM 757 C C . LEU A 1 104 ? -5.182 -4.658 3.135 1.00 96.94 104 LEU A C 1
ATOM 759 O O . LEU A 1 104 ? -6.123 -3.880 3.283 1.00 96.94 104 LEU A O 1
ATOM 763 N N . MET A 1 105 ? -5.096 -5.822 3.770 1.00 95.81 105 MET A N 1
ATOM 764 C CA . MET A 1 105 ? -6.134 -6.360 4.651 1.00 95.81 105 MET A CA 1
ATOM 765 C C . MET A 1 105 ? -5.505 -6.948 5.910 1.00 95.81 105 MET A C 1
ATOM 767 O O . MET A 1 105 ? -4.320 -7.283 5.923 1.00 95.81 105 MET A O 1
ATOM 771 N N . HIS A 1 106 ? -6.322 -7.117 6.946 1.00 93.56 106 HIS A N 1
ATOM 772 C CA . HIS A 1 106 ? -5.933 -7.920 8.096 1.00 93.56 106 HIS A CA 1
ATOM 773 C C . HIS A 1 106 ? -5.714 -9.389 7.712 1.00 93.56 106 HIS A C 1
ATOM 775 O O . HIS A 1 106 ? -6.389 -9.890 6.806 1.00 93.56 106 HIS A O 1
ATOM 781 N N . PRO A 1 107 ? -4.814 -10.090 8.426 1.00 90.81 107 PRO A N 1
ATOM 782 C CA . PRO A 1 107 ? -4.685 -11.533 8.309 1.00 90.81 107 PRO A CA 1
ATOM 783 C C . PRO A 1 107 ? -6.015 -12.239 8.575 1.00 90.81 107 PRO A C 1
ATOM 785 O O . PRO A 1 107 ? -6.829 -11.773 9.377 1.00 90.81 107 PRO A O 1
ATOM 788 N N . ASP A 1 108 ? -6.201 -13.389 7.934 1.00 89.62 108 ASP A N 1
ATOM 789 C CA . ASP A 1 108 ? -7.379 -14.227 8.130 1.00 89.62 108 ASP A CA 1
ATOM 790 C C . ASP A 1 108 ? -7.501 -14.638 9.613 1.00 89.62 108 ASP A C 1
ATOM 792 O O . ASP A 1 108 ? -6.571 -15.243 10.163 1.00 89.62 108 ASP A O 1
ATOM 796 N N . PRO A 1 109 ? -8.624 -14.324 10.287 1.00 86.44 109 PRO A N 1
ATOM 797 C CA . PRO A 1 109 ? -8.811 -14.671 11.691 1.00 86.44 109 PRO A CA 1
ATOM 798 C C . PRO A 1 109 ? -8.769 -16.183 11.945 1.00 86.44 109 PRO A C 1
ATOM 800 O O . PRO A 1 109 ? -8.397 -16.588 13.043 1.00 86.44 109 PRO A O 1
ATOM 803 N N . THR A 1 110 ? -9.102 -17.018 10.956 1.00 83.50 110 THR A N 1
ATOM 804 C CA . THR A 1 110 ? -9.106 -18.486 11.086 1.00 83.50 110 THR A CA 1
ATOM 805 C C . THR A 1 110 ? -7.706 -19.100 11.085 1.00 83.50 110 THR A C 1
ATOM 807 O O . THR A 1 110 ? -7.528 -20.228 11.540 1.00 83.50 110 THR A O 1
ATOM 810 N N . GLN A 1 111 ? -6.704 -18.356 10.610 1.00 73.50 111 GLN A N 1
ATOM 811 C CA . GLN A 1 111 ? -5.309 -18.796 10.554 1.00 73.50 111 GLN A CA 1
ATOM 812 C C . GLN A 1 111 ? -4.520 -18.428 11.812 1.00 73.50 111 GLN A C 1
ATOM 814 O O . GLN A 1 111 ? -3.378 -18.862 11.972 1.00 73.50 111 GLN A O 1
ATOM 819 N N . LYS A 1 112 ? -5.104 -17.639 12.725 1.00 60.91 112 LYS A N 1
ATOM 820 C CA . LYS A 1 112 ? -4.491 -17.416 14.033 1.00 60.91 112 LYS A CA 1
ATOM 821 C C . LYS A 1 112 ? -4.482 -18.757 14.771 1.00 60.91 112 LYS A C 1
ATOM 823 O O . LYS A 1 112 ? -5.536 -19.397 14.830 1.00 60.91 112 LYS A O 1
ATOM 828 N N . PRO A 1 113 ? -3.341 -19.203 15.338 1.00 55.41 113 PRO A N 1
ATOM 829 C CA . PRO A 1 113 ? -3.371 -20.333 16.254 1.00 55.41 113 PRO A CA 1
ATOM 830 C C . PRO A 1 113 ? -4.426 -19.993 17.297 1.00 55.41 113 PRO A C 1
ATOM 832 O O . PRO A 1 113 ? -4.386 -18.890 17.844 1.00 55.41 113 PRO A O 1
ATOM 835 N N . SER A 1 114 ? -5.411 -20.885 17.461 1.00 51.03 114 SER A N 1
ATOM 836 C CA . SER A 1 114 ? -6.482 -20.760 18.449 1.00 51.03 114 SER A CA 1
ATOM 837 C C . SER A 1 114 ? -5.893 -20.093 19.679 1.00 51.03 114 SER A C 1
ATOM 839 O O . SER A 1 114 ? -5.059 -20.705 20.351 1.00 51.03 114 SER A O 1
ATOM 841 N N . LEU A 1 115 ? -6.310 -18.851 19.966 1.00 56.19 115 LEU A N 1
ATOM 842 C CA . LEU A 1 115 ? -6.223 -18.345 21.330 1.00 56.19 115 LEU A CA 1
ATOM 843 C C . LEU A 1 115 ? -6.758 -19.491 22.177 1.00 56.19 115 LEU A C 1
ATOM 845 O O . LEU A 1 115 ? -7.806 -20.052 21.839 1.00 56.19 115 LEU A O 1
ATOM 849 N N . ARG A 1 116 ? -5.883 -19.967 23.065 1.00 51.94 116 ARG A N 1
ATOM 850 C CA . ARG A 1 116 ? -5.911 -21.272 23.726 1.00 51.94 116 ARG A CA 1
ATOM 851 C C . ARG A 1 116 ? -7.335 -21.794 23.828 1.00 51.94 116 ARG A C 1
ATOM 853 O O . ARG A 1 116 ? -8.193 -21.118 24.386 1.00 51.94 116 ARG A O 1
ATOM 860 N N . LYS A 1 117 ? -7.578 -22.986 23.272 1.00 45.22 117 LYS A N 1
ATOM 861 C CA . LYS A 1 117 ? -8.776 -23.783 23.550 1.00 45.22 117 LYS A CA 1
ATOM 862 C C . LYS A 1 117 ? -9.026 -23.647 25.052 1.00 45.22 117 LYS A C 1
ATOM 864 O O . LYS A 1 117 ? -8.197 -24.122 25.823 1.00 45.22 117 LYS A O 1
ATOM 869 N N . ILE A 1 118 ? -10.067 -22.904 25.429 1.00 52.50 118 ILE A N 1
ATOM 870 C CA . ILE A 1 118 ? -10.400 -22.595 26.820 1.00 52.50 118 ILE A CA 1
ATOM 871 C C . ILE A 1 118 ? -10.761 -23.935 27.456 1.00 52.50 118 ILE A C 1
ATOM 873 O O . ILE A 1 118 ? -11.893 -24.406 27.378 1.00 52.50 118 ILE A O 1
ATOM 877 N N . GLN A 1 119 ? -9.751 -24.617 27.976 1.00 51.03 119 GLN A N 1
ATOM 878 C CA . GLN A 1 119 ? -9.894 -25.736 28.877 1.00 51.03 119 GLN A CA 1
ATOM 879 C C . GLN A 1 119 ? -9.612 -25.160 30.261 1.00 51.03 119 GLN A C 1
ATOM 881 O O . GLN A 1 119 ? -8.516 -24.676 30.521 1.00 51.03 119 GLN A O 1
ATOM 886 N N . SER A 1 120 ? -10.665 -25.173 31.083 1.00 51.62 120 SER A N 1
ATOM 887 C CA . SER A 1 120 ? -10.718 -24.851 32.517 1.00 51.62 120 SER A CA 1
ATOM 888 C C . SER A 1 120 ? -10.310 -23.433 32.958 1.00 51.62 120 SER A C 1
ATOM 890 O O . SER A 1 120 ? -9.164 -23.179 33.292 1.00 51.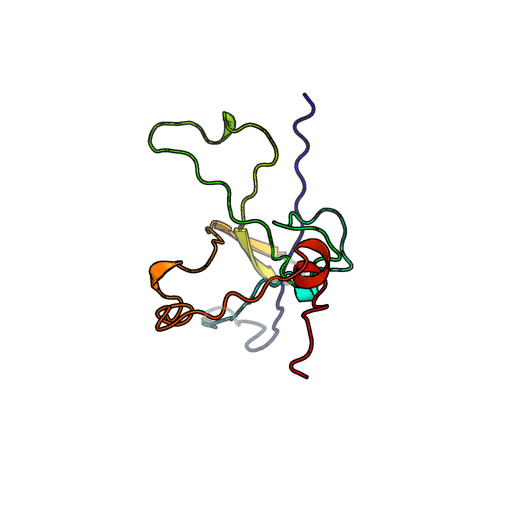62 120 SER A O 1
ATOM 892 N N . SER A 1 121 ? -11.319 -22.556 33.032 1.00 55.50 121 SER A N 1
ATOM 893 C CA . SER A 1 121 ? -11.636 -21.682 34.183 1.00 55.50 121 SER A CA 1
ATOM 894 C C . SER A 1 121 ? -10.567 -20.775 34.814 1.00 55.50 121 SER A C 1
ATOM 896 O O . SER A 1 121 ? -10.591 -20.622 36.032 1.00 55.50 121 SER A O 1
ATOM 898 N N . ASP A 1 122 ? -9.745 -20.091 34.024 1.00 69.19 122 ASP A N 1
ATOM 899 C CA . ASP A 1 122 ? -9.173 -18.809 34.460 1.00 69.19 122 ASP A CA 1
ATOM 900 C C . ASP A 1 122 ? -9.460 -17.756 33.385 1.00 69.19 122 ASP A C 1
ATOM 902 O O . ASP A 1 122 ? -9.067 -17.904 32.227 1.00 69.19 122 ASP A O 1
ATOM 906 N N . MET A 1 123 ? -10.296 -16.773 33.724 1.00 73.50 123 MET A N 1
ATOM 907 C CA . MET A 1 123 ? -10.601 -15.637 32.854 1.00 73.50 123 MET A CA 1
ATOM 908 C C . MET A 1 123 ? -9.768 -14.460 33.338 1.00 73.50 123 MET A C 1
ATOM 910 O O . MET A 1 123 ? -10.104 -13.855 34.356 1.00 73.50 123 MET A O 1
ATOM 914 N N . ASP A 1 124 ? -8.732 -14.114 32.583 1.00 75.81 124 ASP A N 1
ATOM 915 C CA . ASP A 1 124 ? -7.910 -12.944 32.870 1.00 75.81 124 ASP A CA 1
ATOM 916 C C . ASP A 1 124 ? -8.709 -11.671 32.558 1.00 75.81 124 ASP A C 1
ATOM 918 O O . ASP A 1 124 ? -9.112 -11.415 31.418 1.00 75.81 124 ASP A O 1
ATOM 922 N N . ILE A 1 125 ? -9.001 -10.880 33.592 1.00 83.12 125 ILE A N 1
ATOM 923 C CA . ILE A 1 125 ? -9.675 -9.588 33.443 1.00 83.12 125 ILE A CA 1
ATOM 924 C C . ILE A 1 125 ? -8.604 -8.518 33.256 1.00 83.12 125 ILE A C 1
ATOM 926 O O . ILE A 1 125 ? -7.936 -8.115 34.206 1.00 83.12 125 ILE A O 1
ATOM 930 N N . GLU A 1 126 ? -8.494 -8.005 32.036 1.00 82.50 126 GLU A N 1
ATOM 931 C CA . GLU A 1 126 ? -7.588 -6.908 31.706 1.00 82.50 126 GLU A CA 1
ATOM 932 C C . GLU A 1 126 ? -8.337 -5.601 31.434 1.00 82.50 126 GLU A C 1
ATOM 934 O O . GLU A 1 126 ? -9.438 -5.571 30.873 1.00 82.50 126 GLU A O 1
ATOM 939 N N . GLU A 1 127 ? -7.712 -4.475 31.780 1.00 87.75 127 GLU A N 1
ATOM 940 C CA . GLU A 1 127 ? -8.248 -3.169 31.414 1.00 87.75 127 GLU A CA 1
ATOM 941 C C . GLU A 1 127 ? -7.987 -2.891 29.925 1.00 87.75 127 GLU A C 1
ATOM 943 O O . GLU A 1 127 ? -6.850 -2.685 29.502 1.00 87.75 127 GLU A O 1
ATOM 948 N N . PHE A 1 128 ? -9.059 -2.794 29.135 1.00 84.06 128 PHE A N 1
ATOM 949 C CA . PHE A 1 128 ? -9.005 -2.578 27.683 1.00 84.06 128 PHE A CA 1
ATOM 950 C C . PHE A 1 128 ? -8.103 -1.410 27.250 1.00 84.06 128 PHE A C 1
ATOM 952 O O . PHE A 1 128 ? -7.374 -1.496 26.263 1.00 84.06 128 PHE A O 1
ATOM 959 N N . SER A 1 129 ? -8.130 -0.311 28.008 1.00 82.38 129 SER A N 1
ATOM 960 C CA . SER A 1 129 ? -7.312 0.874 27.739 1.00 82.38 129 SER A CA 1
ATOM 961 C C . SER A 1 129 ? -5.819 0.643 27.969 1.00 82.38 129 SER A C 1
ATOM 963 O O . SER A 1 129 ? -5.009 1.304 27.324 1.00 82.38 129 SER A O 1
ATOM 965 N N . ARG A 1 130 ? -5.456 -0.241 28.906 1.00 82.19 130 ARG A N 1
ATOM 966 C CA . ARG A 1 130 ? -4.064 -0.590 29.219 1.00 82.19 130 ARG A CA 1
ATOM 967 C C . ARG A 1 130 ? -3.522 -1.599 28.221 1.00 82.19 130 ARG A C 1
ATOM 969 O O . ARG A 1 130 ? -2.434 -1.395 27.690 1.00 82.19 130 ARG A O 1
ATOM 976 N N . LEU A 1 131 ? -4.333 -2.599 27.876 1.00 83.56 131 LEU A N 1
ATOM 977 C CA . LEU A 1 131 ? -3.990 -3.605 26.875 1.00 83.56 131 LEU A CA 1
ATOM 978 C C . LEU A 1 131 ? -3.575 -2.959 25.546 1.00 83.56 131 LEU A C 1
ATOM 980 O O . LEU A 1 131 ? -2.491 -3.232 25.039 1.00 83.56 131 LEU A O 1
ATOM 984 N N . ARG A 1 132 ? -4.371 -2.015 25.023 1.00 83.31 132 ARG A N 1
ATOM 985 C CA . ARG A 1 132 ? -4.023 -1.307 23.775 1.00 83.31 132 ARG A CA 1
ATOM 986 C C . ARG A 1 132 ? -2.777 -0.429 23.869 1.00 83.31 132 ARG A C 1
ATOM 988 O O . ARG A 1 132 ? -2.195 -0.081 22.848 1.00 83.31 132 ARG A O 1
ATOM 995 N N . ARG A 1 133 ? -2.355 -0.047 25.076 1.00 83.00 133 ARG A N 1
ATOM 996 C CA . ARG A 1 133 ? -1.107 0.698 25.300 1.00 83.00 133 ARG A CA 1
ATOM 997 C C . ARG A 1 133 ? 0.104 -0.210 25.524 1.00 83.00 133 ARG A C 1
ATOM 999 O O . ARG A 1 133 ? 1.202 0.311 25.687 1.00 83.00 133 ARG A O 1
ATOM 1006 N N . GLY A 1 134 ? -0.078 -1.531 25.515 1.00 77.69 134 GLY A N 1
ATOM 1007 C CA . GLY A 1 134 ? 0.978 -2.489 25.840 1.00 77.69 134 GLY A CA 1
ATOM 1008 C C . GLY A 1 134 ? 1.282 -2.588 27.335 1.00 77.69 134 GLY A C 1
ATOM 1009 O O . GLY A 1 134 ? 2.356 -3.045 27.710 1.00 77.69 134 GLY A O 1
ATOM 1010 N N . GLU A 1 135 ? 0.357 -2.142 28.186 1.00 76.56 135 GLU A N 1
ATOM 1011 C CA . GLU A 1 135 ? 0.447 -2.184 29.648 1.00 76.56 135 GLU A CA 1
ATOM 1012 C C . GLU A 1 135 ? -0.355 -3.392 30.182 1.00 76.56 135 GLU A C 1
ATOM 1014 O O . GLU A 1 135 ? -1.291 -3.219 30.965 1.00 76.56 135 GLU A O 1
ATOM 1019 N N . SER A 1 136 ? -0.070 -4.612 29.706 1.00 69.25 136 SER A N 1
ATOM 1020 C CA . SER A 1 136 ? -0.747 -5.822 30.207 1.00 69.25 136 SER A CA 1
ATOM 1021 C C . SER A 1 136 ? -0.377 -6.097 31.669 1.00 69.25 136 SER A C 1
ATOM 1023 O O . SER A 1 136 ? 0.675 -5.666 32.149 1.00 69.25 136 SER A O 1
ATOM 1025 N N . VAL A 1 137 ? -1.259 -6.795 32.389 1.00 62.16 137 VAL A N 1
ATOM 1026 C CA . VAL A 1 137 ? -0.998 -7.216 33.773 1.00 62.16 137 VAL A CA 1
ATOM 1027 C C . VAL A 1 137 ? 0.226 -8.141 33.753 1.00 62.16 137 VAL A C 1
ATOM 1029 O O . VAL A 1 137 ? 0.313 -9.021 32.901 1.00 62.16 137 VAL A O 1
ATOM 1032 N N . ALA A 1 138 ? 1.217 -7.881 34.607 1.00 59.09 138 ALA A N 1
ATOM 1033 C CA . ALA A 1 138 ? 2.346 -8.791 34.769 1.00 59.09 138 ALA A CA 1
ATOM 1034 C C . ALA A 1 138 ? 1.861 -10.043 35.512 1.00 59.09 138 ALA A C 1
ATOM 1036 O O . ALA A 1 138 ? 1.098 -9.908 36.468 1.00 59.09 138 ALA A O 1
ATOM 1037 N N . ASP A 1 139 ? 2.300 -11.223 35.077 1.00 55.75 139 ASP A N 1
ATOM 1038 C CA . ASP A 1 139 ? 2.113 -12.459 35.840 1.00 55.75 139 ASP A CA 1
ATOM 1039 C C . ASP A 1 139 ? 2.909 -12.328 37.159 1.00 55.75 139 ASP A C 1
ATOM 1041 O O . ASP A 1 139 ? 4.143 -12.330 37.125 1.00 55.75 139 ASP A O 1
ATOM 1045 N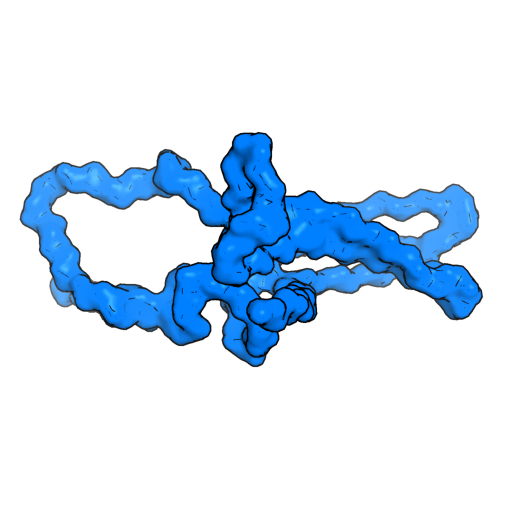 N . ASP A 1 140 ? 2.213 -12.140 38.289 1.00 48.12 140 ASP A N 1
ATOM 1046 C CA . ASP A 1 140 ? 2.763 -12.254 39.657 1.00 48.12 140 ASP A CA 1
ATOM 1047 C C . ASP A 1 140 ? 2.904 -13.732 40.073 1.00 48.12 140 ASP A C 1
ATOM 1049 O O . ASP A 1 140 ? 1.969 -14.526 39.806 1.00 48.12 140 ASP A O 1
#

Secondary structure (DSSP, 8-state):
---------S------TT-S--TT------------SGGGTT-TT--BSS-TT-TT--BPPPP---TTS-GGG--S----EEEEEEEE-HHHH-EEEEEEEE---PPPGGGS--S----S-------HHHHTTT-PPP--

Organism: Scylla olivacea (NCBI:txid85551)

Radius of gyration: 21.62 Å; chains: 1; bounding box: 45×44×66 Å

Sequence (140 aa):
MTNSHFSRVVSSLESREGCPVTPGANLTKTFSLTPLASTNQKRFGIALDGQVKDQDANLASSTVVAAGKNPNDALGIIVSYSLRVKLNCGAIAGELVADLPFKLMHPDPTQKPSLRKIQSSDMDIEEFSRLRRGESVADD